Protein AF-A0A5D4NGW3-F1 (afdb_monomer)

Organism: NCBI:txid218284

Radius of gyration: 12.5 Å; Cα contacts (8 Å, |Δi|>4): 110; chains: 1; bounding box: 31×23×34 Å

InterPro domains:
  IPR002934 Polymerase, nucleotidyl transferase domain [PF01909] (34-79)
  IPR043519 Nucleotidyltransferase superfamily [SSF81301] (31-76)

Structure (mmCIF, N/CA/C/O backbone):
data_AF-A0A5D4NGW3-F1
#
_entry.id   AF-A0A5D4NGW3-F1
#
loop_
_atom_site.group_PDB
_atom_site.id
_atom_site.type_symbol
_atom_site.label_atom_id
_atom_site.label_alt_id
_atom_site.label_comp_id
_atom_site.label_asym_id
_atom_site.label_entity_id
_atom_site.label_seq_id
_atom_site.pdbx_PDB_ins_code
_atom_site.Cartn_x
_atom_site.Cartn_y
_atom_site.Cartn_z
_atom_site.occupancy
_atom_site.B_iso_or_equiv
_atom_site.auth_seq_id
_atom_site.auth_comp_id
_atom_site.auth_asym_id
_atom_site.auth_atom_id
_atom_site.pdbx_PDB_model_num
ATOM 1 N N . MET A 1 1 ? 5.507 13.829 0.911 1.00 39.97 1 MET A N 1
ATOM 2 C CA . MET A 1 1 ? 4.379 12.877 0.978 1.00 39.97 1 MET A CA 1
ATOM 3 C C . MET A 1 1 ? 3.069 13.656 0.860 1.00 39.97 1 MET A C 1
ATOM 5 O O . MET A 1 1 ? 2.823 14.507 1.706 1.00 39.97 1 MET A O 1
ATOM 9 N N . LYS A 1 2 ? 2.275 13.464 -0.202 1.00 28.66 2 LYS A N 1
ATOM 10 C CA . LYS A 1 2 ? 0.938 14.075 -0.328 1.00 28.66 2 LYS A CA 1
ATOM 11 C C . LYS A 1 2 ? -0.109 12.982 -0.098 1.00 28.66 2 LYS A C 1
ATOM 13 O O . LYS A 1 2 ? -0.282 12.133 -0.959 1.00 28.66 2 LYS A O 1
ATOM 18 N N . SER A 1 3 ? -0.769 12.982 1.059 1.00 38.84 3 SER A N 1
ATOM 19 C CA . SER A 1 3 ? -1.931 12.127 1.335 1.00 38.84 3 SER A CA 1
ATOM 20 C C . SER A 1 3 ? -3.212 12.925 1.082 1.00 38.84 3 SER A C 1
ATOM 22 O O . SER A 1 3 ? -3.397 13.983 1.682 1.00 38.84 3 SER A O 1
ATOM 24 N N . GLY A 1 4 ? -4.084 12.442 0.197 1.00 36.19 4 GLY A N 1
ATOM 25 C CA . GLY A 1 4 ? -5.434 12.973 -0.014 1.00 36.19 4 GLY A CA 1
ATOM 26 C C . GLY A 1 4 ? -6.465 11.944 0.447 1.00 36.19 4 GLY A C 1
ATOM 27 O O . GLY A 1 4 ? -6.359 10.782 0.071 1.00 36.19 4 GLY A O 1
ATOM 28 N N . VAL A 1 5 ? -7.423 12.354 1.282 1.00 42.09 5 VAL A N 1
ATOM 29 C CA . VAL A 1 5 ? -8.399 11.469 1.945 1.00 42.09 5 VAL A CA 1
ATOM 30 C C . VAL A 1 5 ? -9.791 11.716 1.357 1.00 42.09 5 VAL A C 1
ATOM 32 O O . VAL A 1 5 ? -10.323 12.810 1.513 1.00 42.09 5 VAL A O 1
ATOM 35 N N . TYR A 1 6 ? -10.395 10.708 0.720 1.00 35.84 6 TYR A N 1
ATOM 36 C CA . TYR A 1 6 ? -11.796 10.735 0.275 1.00 35.84 6 TYR A CA 1
ATOM 37 C C . TYR A 1 6 ? -12.464 9.386 0.568 1.00 35.84 6 TYR A C 1
ATOM 39 O O . TYR A 1 6 ? -12.192 8.420 -0.131 1.00 35.84 6 TYR A O 1
ATOM 47 N N . GLY A 1 7 ? -13.346 9.328 1.575 1.00 40.03 7 GLY A N 1
ATOM 48 C CA . GLY A 1 7 ? -14.364 8.272 1.780 1.00 40.03 7 GLY A CA 1
ATOM 49 C C . GLY A 1 7 ? -13.884 6.867 2.179 1.00 40.03 7 GLY A C 1
ATOM 50 O O . GLY A 1 7 ? -14.465 6.259 3.065 1.00 40.03 7 GLY A O 1
ATOM 51 N N . HIS A 1 8 ? -12.787 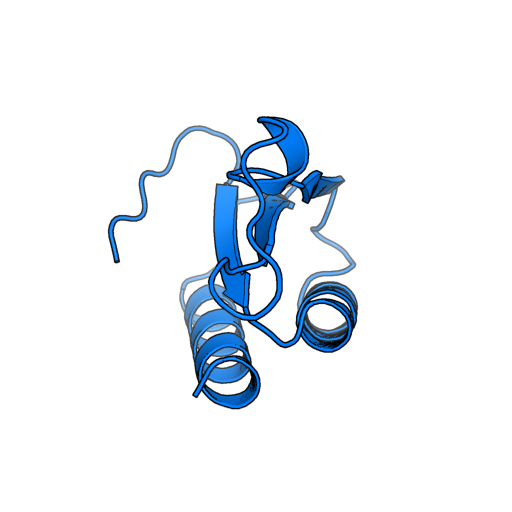6.396 1.605 1.00 44.09 8 HIS A N 1
ATOM 52 C CA . HIS A 1 8 ? -12.025 5.208 1.954 1.00 44.09 8 HIS A CA 1
ATOM 53 C C . HIS A 1 8 ? -10.570 5.670 2.052 1.00 44.09 8 HIS A C 1
ATOM 55 O O . HIS A 1 8 ? -10.109 6.461 1.225 1.00 44.09 8 HIS A O 1
ATOM 61 N N . THR A 1 9 ? -9.843 5.284 3.099 1.00 46.66 9 THR A N 1
ATOM 62 C CA . THR A 1 9 ? -8.465 5.775 3.243 1.00 46.66 9 THR A CA 1
ATOM 63 C C . THR A 1 9 ? -7.581 4.988 2.289 1.00 46.66 9 THR A C 1
ATOM 65 O O . THR A 1 9 ? -7.332 3.815 2.532 1.00 46.66 9 THR A O 1
ATOM 68 N N . ILE A 1 10 ? -7.140 5.629 1.203 1.00 51.03 10 ILE A N 1
ATOM 69 C CA . ILE A 1 10 ? -6.130 5.073 0.303 1.00 51.03 10 ILE A CA 1
ATOM 70 C C . ILE A 1 10 ? -4.760 5.465 0.845 1.00 51.03 10 ILE A C 1
ATOM 72 O O . ILE A 1 10 ? -4.345 6.621 0.729 1.00 51.03 10 ILE A O 1
ATOM 76 N N . THR A 1 11 ? -4.069 4.507 1.457 1.00 50.41 11 THR A N 1
ATOM 77 C CA . THR A 1 11 ? -2.685 4.702 1.901 1.00 50.41 11 THR A CA 1
ATOM 78 C C . THR A 1 11 ? -1.746 4.166 0.829 1.00 50.41 11 THR A C 1
ATOM 80 O O . THR A 1 11 ? -1.839 2.995 0.456 1.00 50.41 11 THR A O 1
ATOM 83 N N . TYR A 1 12 ? -0.869 5.040 0.331 1.00 50.88 12 TYR A N 1
ATOM 84 C CA . TYR A 1 12 ? 0.150 4.697 -0.655 1.00 50.88 12 TYR A CA 1
ATOM 85 C C . TYR A 1 12 ? 1.435 4.276 0.046 1.00 50.88 12 TYR A C 1
ATOM 87 O O . TYR A 1 12 ? 1.955 5.025 0.875 1.00 50.88 12 TYR A O 1
ATOM 95 N N . PHE A 1 13 ? 1.956 3.110 -0.321 1.00 52.00 13 PHE A N 1
ATOM 96 C CA . PHE A 1 13 ? 3.257 2.630 0.133 1.00 52.00 13 PHE A CA 1
ATOM 97 C C . PHE A 1 13 ? 4.166 2.427 -1.074 1.00 52.00 13 PHE A C 1
ATOM 99 O O . PHE A 1 13 ? 3.807 1.694 -1.990 1.00 52.00 13 PHE A O 1
ATOM 106 N N . TYR A 1 14 ? 5.333 3.066 -1.041 1.00 52.69 14 TYR A N 1
ATOM 107 C CA . TYR A 1 14 ? 6.406 2.931 -2.029 1.00 52.69 14 TYR A CA 1
ATOM 108 C C . TYR A 1 14 ? 7.495 2.033 -1.433 1.00 52.69 14 TYR A C 1
ATOM 110 O O . TYR A 1 14 ? 8.011 2.333 -0.362 1.00 52.69 14 TYR A O 1
ATOM 118 N N . SER A 1 15 ? 7.863 0.906 -2.034 1.00 53.38 15 SER A N 1
ATOM 119 C CA . SER A 1 15 ? 9.042 0.198 -1.511 1.00 53.38 15 SER A CA 1
ATOM 120 C C . SER A 1 15 ? 9.761 -0.651 -2.544 1.00 53.38 15 SER A C 1
ATOM 122 O O . SER A 1 15 ? 9.138 -1.280 -3.397 1.00 53.38 15 SER A O 1
ATOM 124 N N . ARG A 1 16 ? 11.077 -0.788 -2.353 1.00 57.31 16 ARG A N 1
ATOM 125 C CA . ARG A 1 16 ? 11.880 -1.904 -2.879 1.00 57.31 16 ARG A CA 1
ATOM 126 C C . ARG A 1 16 ? 11.642 -3.225 -2.115 1.00 57.31 16 ARG A C 1
ATOM 128 O O . ARG A 1 16 ? 12.237 -4.242 -2.454 1.00 57.31 16 ARG A O 1
ATOM 135 N N . GLY A 1 17 ? 10.782 -3.222 -1.087 1.00 59.34 17 GLY A N 1
ATOM 136 C CA . GLY A 1 17 ? 10.565 -4.297 -0.107 1.00 59.34 17 GLY A CA 1
ATOM 137 C C . GLY A 1 17 ? 9.120 -4.805 -0.021 1.00 59.34 17 GLY A C 1
ATOM 138 O O . GLY A 1 17 ? 8.655 -5.160 1.063 1.00 59.34 17 GLY A O 1
ATOM 139 N N . ALA A 1 18 ? 8.424 -4.862 -1.159 1.00 59.00 18 ALA A N 1
ATOM 140 C CA . ALA A 1 18 ? 7.010 -5.227 -1.306 1.00 59.00 18 ALA A CA 1
ATOM 141 C C . ALA A 1 18 ? 6.470 -6.343 -0.377 1.00 59.00 18 ALA A C 1
ATOM 143 O O . ALA A 1 18 ? 5.413 -6.138 0.225 1.00 59.00 18 ALA A O 1
ATOM 144 N N . PRO A 1 19 ? 7.156 -7.493 -0.186 1.00 62.12 19 PRO A N 1
ATOM 145 C CA . PRO A 1 19 ? 6.637 -8.566 0.668 1.00 62.12 19 PRO A CA 1
ATOM 146 C C . PRO A 1 19 ? 6.465 -8.158 2.137 1.00 62.12 19 PRO A C 1
ATOM 148 O O . PRO A 1 19 ? 5.538 -8.612 2.805 1.00 62.12 19 PRO A O 1
ATOM 151 N N . LYS A 1 20 ? 7.337 -7.279 2.644 1.00 65.56 20 LYS A N 1
ATOM 152 C CA . LYS A 1 20 ? 7.293 -6.824 4.039 1.00 65.56 20 LYS A CA 1
ATOM 153 C C . LYS A 1 20 ? 6.170 -5.815 4.273 1.00 65.56 20 LYS A C 1
ATOM 155 O O . LYS A 1 20 ? 5.583 -5.801 5.351 1.00 65.56 20 LYS A O 1
ATOM 160 N N . VAL A 1 21 ? 5.839 -5.007 3.261 1.00 69.12 21 VAL A N 1
ATOM 161 C CA . VAL A 1 21 ? 4.723 -4.048 3.326 1.00 69.12 21 VAL A CA 1
ATOM 162 C C . VAL A 1 21 ? 3.397 -4.791 3.473 1.00 69.12 21 VAL A C 1
ATOM 164 O O . VAL A 1 21 ? 2.602 -4.447 4.342 1.00 69.12 21 VAL A O 1
ATOM 167 N N . TYR A 1 22 ? 3.197 -5.851 2.683 1.00 70.25 22 TYR A N 1
ATOM 168 C CA . TYR A 1 22 ? 2.008 -6.699 2.777 1.00 70.25 22 TYR A CA 1
ATOM 169 C C . TYR A 1 22 ? 1.839 -7.303 4.177 1.00 70.25 22 TYR A C 1
ATOM 171 O O . TYR A 1 22 ? 0.801 -7.116 4.804 1.00 70.25 22 TYR A O 1
ATOM 179 N N . GLN A 1 23 ? 2.879 -7.970 4.692 1.00 71.62 23 GLN A N 1
ATOM 180 C CA . GLN A 1 23 ? 2.833 -8.597 6.020 1.00 71.62 23 GLN A CA 1
ATOM 181 C C . GLN A 1 23 ? 2.538 -7.593 7.133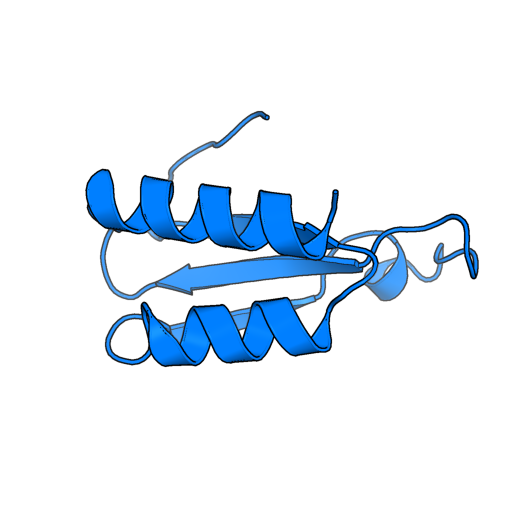 1.00 71.62 23 GLN A C 1
ATOM 183 O O . GLN A 1 23 ? 1.800 -7.894 8.066 1.00 71.62 23 GLN A O 1
ATOM 188 N N . SER A 1 24 ? 3.093 -6.391 7.022 1.00 76.50 24 SER A N 1
ATOM 189 C CA . SER A 1 24 ? 2.885 -5.338 8.011 1.00 76.50 24 SER A CA 1
ATOM 190 C C . SER A 1 24 ? 1.458 -4.795 7.982 1.00 76.50 24 SER A C 1
ATOM 192 O O . SER A 1 24 ? 0.875 -4.539 9.029 1.00 76.50 24 SER A O 1
ATOM 194 N N . LEU A 1 25 ? 0.869 -4.660 6.791 1.00 75.31 25 LEU A N 1
ATOM 195 C CA . LEU A 1 25 ? -0.525 -4.247 6.637 1.00 75.31 25 LEU A CA 1
ATOM 196 C C . LEU A 1 25 ? -1.504 -5.312 7.129 1.00 75.31 25 LEU A C 1
ATOM 198 O O . LEU A 1 25 ? -2.487 -4.964 7.781 1.00 75.31 25 LEU A O 1
ATOM 202 N N . GLU A 1 26 ? -1.231 -6.592 6.862 1.00 75.88 26 GLU A N 1
ATOM 203 C CA . GLU A 1 26 ? -2.010 -7.682 7.454 1.00 75.88 26 GLU A CA 1
ATOM 204 C C . GLU A 1 26 ? -1.887 -7.695 8.978 1.00 75.88 26 GLU A C 1
ATOM 206 O O . GLU A 1 26 ? -2.883 -7.871 9.664 1.00 75.88 26 GLU A O 1
ATOM 211 N N . HIS A 1 27 ? -0.703 -7.471 9.543 1.00 80.50 27 HIS A N 1
ATOM 212 C CA . HIS A 1 27 ? -0.549 -7.508 10.996 1.00 80.50 27 HIS A CA 1
ATOM 213 C C . HIS A 1 27 ? -1.228 -6.320 11.698 1.00 80.50 27 HIS A C 1
ATOM 215 O O . HIS A 1 27 ? -1.963 -6.507 12.665 1.00 80.50 27 HIS A O 1
ATOM 221 N N . GLU A 1 28 ? -1.009 -5.100 11.203 1.00 79.19 28 GLU A N 1
ATOM 222 C CA . GLU A 1 28 ? -1.435 -3.870 11.885 1.00 79.19 28 GLU A CA 1
ATOM 223 C C . GLU A 1 28 ? -2.872 -3.442 11.552 1.00 79.19 28 GLU A C 1
ATOM 225 O O . GLU A 1 28 ? -3.461 -2.647 12.283 1.00 79.19 28 GLU A O 1
ATOM 230 N N . ALA A 1 29 ? -3.438 -3.922 10.439 1.00 75.81 29 ALA A N 1
ATOM 231 C CA . ALA A 1 29 ? -4.738 -3.466 9.946 1.00 75.81 29 ALA A CA 1
ATOM 232 C C . ALA A 1 29 ? -5.608 -4.578 9.326 1.00 75.81 29 ALA A C 1
ATOM 234 O O . ALA A 1 29 ? -6.536 -4.258 8.578 1.00 75.81 29 ALA A O 1
ATOM 235 N N . ALA A 1 30 ? -5.358 -5.865 9.617 1.00 78.62 30 ALA A N 1
ATOM 236 C CA . ALA A 1 30 ? -6.113 -6.993 9.040 1.00 78.62 30 ALA A CA 1
ATOM 237 C C . ALA A 1 30 ? -7.635 -6.859 9.166 1.00 78.62 30 ALA A C 1
ATOM 239 O O . ALA A 1 30 ? -8.364 -7.170 8.228 1.00 78.62 30 ALA A O 1
ATOM 240 N N . ASP A 1 31 ? -8.133 -6.403 10.316 1.00 84.44 31 ASP A N 1
ATOM 241 C CA . ASP A 1 31 ? -9.569 -6.276 10.585 1.00 84.44 31 ASP A CA 1
ATOM 242 C C . ASP A 1 31 ? -10.236 -5.150 9.775 1.00 84.44 31 ASP A C 1
ATOM 244 O O . ASP A 1 31 ? -11.465 -5.103 9.642 1.00 84.44 31 ASP A O 1
ATOM 248 N N . LYS A 1 32 ? -9.421 -4.245 9.225 1.00 85.19 32 LYS A N 1
ATOM 249 C CA . LYS A 1 32 ? -9.844 -3.045 8.502 1.00 85.19 32 LYS A CA 1
ATOM 250 C C . LYS A 1 32 ? -9.495 -3.084 7.024 1.00 85.19 32 LYS A C 1
ATOM 252 O O . LYS A 1 32 ? -10.099 -2.312 6.284 1.00 85.19 32 LYS A O 1
ATOM 257 N N . LEU A 1 33 ? -8.547 -3.910 6.590 1.00 86.38 33 LEU A N 1
ATOM 258 C CA . LEU A 1 33 ? -8.111 -3.993 5.200 1.00 86.38 33 LEU A CA 1
ATOM 259 C C . LEU A 1 33 ? -9.183 -4.692 4.351 1.00 86.38 33 LEU A C 1
ATOM 261 O O . LEU A 1 33 ? -9.519 -5.849 4.575 1.00 86.38 33 LEU A O 1
ATOM 265 N N . GLU A 1 34 ? -9.721 -3.984 3.362 1.00 89.44 34 GLU A N 1
ATOM 266 C CA . GLU A 1 34 ? -10.731 -4.514 2.433 1.00 89.44 34 GLU A CA 1
ATOM 267 C C . GLU A 1 34 ? -10.149 -4.846 1.063 1.00 89.44 34 GLU A C 1
ATOM 269 O O . GLU A 1 34 ? -10.696 -5.667 0.330 1.00 89.44 34 GLU A O 1
ATOM 274 N N . GLY A 1 35 ? -9.029 -4.224 0.709 1.00 83.50 35 GLY A N 1
ATOM 275 C CA . GLY A 1 35 ? -8.335 -4.527 -0.528 1.00 83.50 35 GLY A CA 1
ATOM 276 C C . GLY A 1 35 ? -6.939 -3.939 -0.551 1.00 83.50 35 GLY A C 1
ATOM 277 O O . GLY A 1 35 ? -6.673 -2.897 0.046 1.00 83.50 35 GLY A O 1
ATOM 278 N N . LEU A 1 36 ? -6.056 -4.609 -1.280 1.00 83.56 36 LEU A N 1
ATOM 279 C CA . LEU A 1 36 ? -4.718 -4.132 -1.575 1.00 83.56 36 LEU A CA 1
ATOM 280 C C . LEU A 1 36 ? -4.484 -4.247 -3.077 1.00 83.56 36 LEU A C 1
ATOM 282 O O . LEU A 1 36 ? -4.641 -5.319 -3.659 1.00 83.56 36 LEU A O 1
ATOM 286 N N . TYR A 1 37 ? -4.108 -3.136 -3.693 1.00 84.81 37 TYR A N 1
ATOM 287 C CA . TYR A 1 37 ? -3.964 -3.019 -5.135 1.00 84.81 37 TYR A CA 1
ATOM 288 C C . TYR A 1 37 ? -2.546 -2.591 -5.483 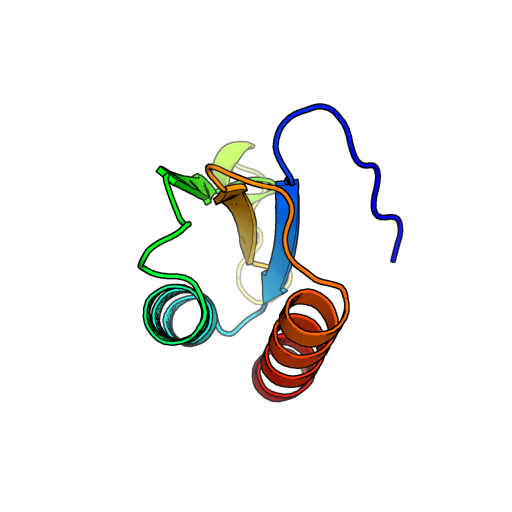1.00 84.81 37 TYR A C 1
ATOM 290 O O . TYR A 1 37 ? -1.954 -1.762 -4.790 1.00 84.81 37 TYR A O 1
ATOM 298 N N . LEU A 1 38 ? -2.022 -3.133 -6.580 1.00 84.44 38 LEU A N 1
ATOM 299 C CA . LEU A 1 38 ? -0.818 -2.608 -7.209 1.00 84.44 38 LEU A CA 1
ATOM 300 C C . LEU A 1 38 ? -1.162 -1.342 -7.992 1.00 84.44 38 LEU A C 1
ATOM 302 O O . LEU A 1 38 ? -2.237 -1.228 -8.584 1.00 84.44 38 LEU A O 1
ATOM 306 N N . HIS A 1 39 ? -0.231 -0.400 -8.003 1.00 84.56 39 HIS A N 1
ATOM 307 C CA . HIS A 1 39 ? -0.322 0.844 -8.750 1.00 84.56 39 HIS A CA 1
ATOM 308 C C . HIS A 1 39 ? 1.017 1.141 -9.449 1.00 84.56 39 HIS A C 1
ATOM 310 O O . HIS A 1 39 ? 1.979 0.375 -9.367 1.00 84.56 39 HIS A O 1
ATOM 316 N N . GLY A 1 40 ? 1.059 2.257 -10.170 1.00 85.44 40 GLY A N 1
ATOM 317 C CA . GLY A 1 40 ? 2.280 2.856 -10.667 1.00 85.44 40 GLY A CA 1
ATOM 318 C C . GLY A 1 40 ? 2.892 2.105 -11.833 1.00 85.44 40 GLY A C 1
ATOM 319 O O . GLY A 1 40 ? 2.192 1.536 -12.673 1.00 85.44 40 GLY A O 1
ATOM 320 N N . SER A 1 41 ? 4.221 2.149 -11.895 1.00 89.44 41 SER A N 1
ATOM 321 C CA . SER A 1 41 ? 4.997 1.709 -13.059 1.00 89.44 41 SER A CA 1
ATOM 322 C C . SER A 1 41 ? 4.746 0.249 -13.457 1.00 89.44 41 SER A C 1
ATOM 324 O O . SER A 1 41 ? 4.738 -0.052 -14.647 1.00 89.44 41 SER A O 1
ATOM 326 N N . ILE A 1 42 ? 4.457 -0.637 -12.496 1.00 88.62 42 ILE A N 1
ATOM 327 C CA . ILE A 1 42 ? 4.123 -2.048 -12.757 1.00 88.62 42 ILE A CA 1
ATOM 328 C C . ILE A 1 42 ? 2.823 -2.179 -13.549 1.00 88.62 42 ILE A C 1
ATOM 330 O O . ILE A 1 42 ? 2.766 -2.930 -14.517 1.00 88.62 42 ILE A O 1
ATOM 334 N N . VAL A 1 43 ? 1.779 -1.447 -13.159 1.00 91.62 43 VAL A N 1
ATOM 335 C CA . VAL A 1 43 ? 0.469 -1.526 -13.828 1.00 91.62 43 VAL A CA 1
ATOM 336 C C . VAL A 1 43 ? 0.498 -0.830 -15.190 1.00 91.62 43 VAL A C 1
ATOM 338 O O . VAL A 1 43 ? -0.269 -1.178 -16.082 1.00 91.62 43 VAL A O 1
ATOM 341 N N . LEU A 1 44 ? 1.392 0.144 -15.356 1.00 92.00 44 LEU A N 1
ATOM 342 C CA . LEU A 1 44 ? 1.548 0.923 -16.583 1.00 92.00 44 LEU A CA 1
ATOM 343 C C . LEU A 1 44 ? 2.528 0.305 -17.592 1.00 92.00 44 LEU A C 1
ATOM 345 O O . LEU A 1 44 ? 2.833 0.959 -18.585 1.00 92.00 44 LEU A O 1
ATOM 349 N N . ASP A 1 45 ? 3.044 -0.901 -17.332 1.00 91.12 45 ASP A N 1
ATOM 350 C CA . ASP A 1 45 ? 4.093 -1.547 -18.140 1.00 91.12 45 ASP A CA 1
ATOM 351 C C . ASP A 1 45 ? 5.325 -0.640 -18.366 1.00 91.12 45 ASP A C 1
ATOM 353 O O . ASP A 1 45 ? 5.991 -0.655 -19.397 1.00 91.12 45 ASP A O 1
ATOM 357 N N . ALA A 1 46 ? 5.617 0.201 -17.372 1.00 91.81 46 ALA A N 1
ATOM 358 C CA . ALA A 1 46 ? 6.710 1.172 -17.365 1.00 91.81 46 ALA A CA 1
ATOM 359 C C . ALA A 1 46 ? 7.722 0.881 -16.243 1.00 91.81 46 ALA A C 1
ATOM 361 O O . ALA A 1 46 ? 8.503 1.751 -15.852 1.00 91.81 46 ALA A O 1
ATOM 362 N N . TYR A 1 47 ? 7.673 -0.327 -15.677 1.00 90.25 47 TYR A N 1
ATOM 363 C CA . TYR A 1 47 ? 8.564 -0.760 -14.610 1.00 90.25 47 TYR A CA 1
ATOM 364 C C . TYR A 1 47 ? 9.983 -0.967 -15.142 1.00 90.25 47 TYR A C 1
ATOM 366 O O . TYR A 1 47 ? 10.217 -1.748 -16.064 1.00 90.25 47 TYR A O 1
ATOM 374 N N . VAL A 1 48 ? 10.949 -0.307 -14.509 1.00 90.81 48 VAL A N 1
ATOM 375 C CA . VAL A 1 48 ? 12.372 -0.499 -14.770 1.00 90.81 48 VAL A CA 1
ATOM 376 C C . VAL A 1 48 ? 12.980 -1.210 -13.575 1.00 90.81 48 VAL A C 1
ATOM 378 O O . VAL A 1 48 ? 13.013 -0.680 -12.463 1.00 90.81 48 VAL A O 1
ATOM 381 N N . LYS A 1 49 ? 13.487 -2.420 -13.811 1.00 85.81 49 LYS A N 1
ATOM 382 C 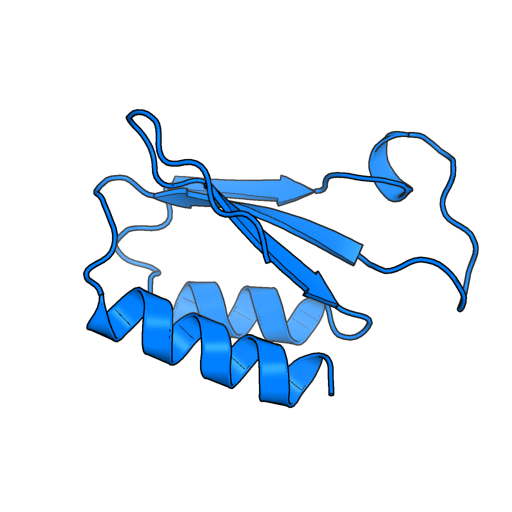CA . LYS A 1 49 ? 14.137 -3.227 -12.778 1.00 85.81 49 LYS A CA 1
ATOM 383 C C . LYS A 1 49 ? 15.223 -2.418 -12.056 1.00 85.81 49 LYS A C 1
ATOM 385 O O . LYS A 1 49 ? 15.993 -1.711 -12.697 1.00 85.81 49 LYS A O 1
ATOM 390 N N . ASP A 1 50 ? 15.258 -2.529 -10.729 1.00 83.31 50 ASP A N 1
ATOM 391 C CA . ASP A 1 50 ? 16.222 -1.882 -9.820 1.00 83.31 50 ASP A CA 1
ATOM 392 C C . ASP A 1 50 ? 16.166 -0.334 -9.770 1.00 83.31 50 ASP A C 1
ATOM 394 O O . ASP A 1 50 ? 16.818 0.285 -8.921 1.00 83.31 50 ASP A O 1
ATOM 398 N N . CYS A 1 51 ? 15.354 0.298 -10.625 1.00 84.75 51 CYS A N 1
ATOM 399 C CA . CYS A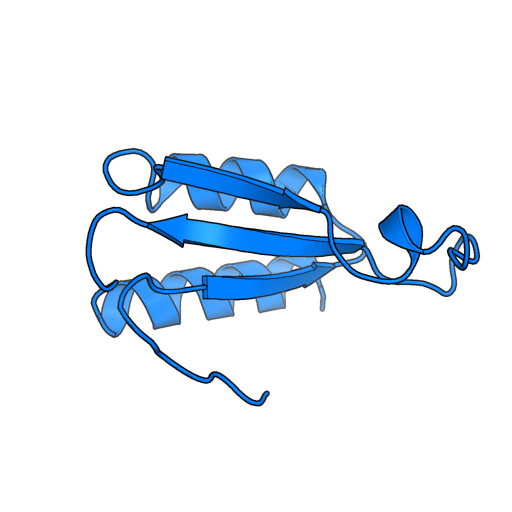 1 51 ? 15.142 1.747 -10.666 1.00 84.75 51 CYS A CA 1
ATO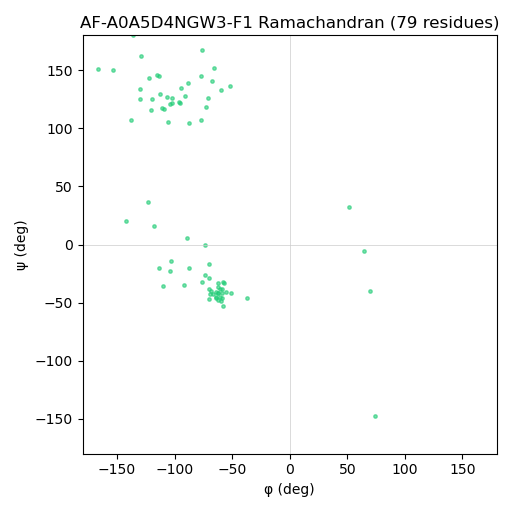M 400 C C . CYS A 1 51 ? 13.744 2.157 -10.195 1.00 84.75 51 CYS A C 1
ATOM 402 O O . CYS A 1 51 ? 13.601 3.204 -9.569 1.00 84.75 51 CYS A O 1
ATOM 404 N N . SER A 1 52 ? 12.728 1.354 -10.500 1.00 83.50 52 SER A N 1
ATOM 405 C CA . SER A 1 52 ? 11.341 1.609 -10.128 1.00 83.50 52 SER A CA 1
ATOM 406 C C . SER A 1 52 ? 11.012 1.031 -8.753 1.00 83.50 52 SER A C 1
ATOM 408 O O . SER A 1 52 ? 11.388 -0.100 -8.435 1.00 83.50 52 SER A O 1
ATOM 410 N N . ASP A 1 53 ? 10.253 1.794 -7.970 1.00 82.94 53 ASP A N 1
ATOM 411 C CA . ASP A 1 53 ? 9.615 1.309 -6.748 1.00 82.94 53 ASP A CA 1
ATOM 412 C C . ASP A 1 53 ? 8.380 0.452 -7.064 1.00 82.94 53 ASP A C 1
ATOM 414 O O . ASP A 1 53 ? 7.883 0.413 -8.196 1.00 82.94 53 ASP A O 1
ATOM 418 N N . ILE A 1 54 ? 7.892 -0.251 -6.041 1.00 80.94 54 ILE A N 1
ATOM 419 C CA . ILE A 1 54 ? 6.620 -0.969 -6.079 1.00 80.94 54 ILE A CA 1
ATOM 420 C C . ILE A 1 54 ? 5.598 -0.166 -5.282 1.00 80.94 54 ILE A C 1
ATOM 422 O O . ILE A 1 54 ? 5.780 0.049 -4.079 1.00 80.94 54 ILE A O 1
ATOM 426 N N . ASP A 1 55 ? 4.522 0.227 -5.962 1.00 81.88 55 ASP A N 1
ATOM 427 C CA . ASP A 1 55 ? 3.477 1.083 -5.412 1.00 81.88 55 ASP A CA 1
ATOM 428 C C . ASP A 1 55 ? 2.255 0.254 -5.025 1.00 81.88 55 ASP A C 1
ATOM 430 O O . ASP A 1 55 ? 1.684 -0.469 -5.847 1.00 81.88 55 ASP A O 1
ATOM 434 N N . PHE A 1 56 ? 1.821 0.404 -3.777 1.00 80.12 56 PHE A N 1
ATOM 435 C CA . PHE A 1 56 ? 0.600 -0.210 -3.266 1.00 80.12 56 PHE A CA 1
ATOM 436 C C . PHE A 1 56 ? -0.431 0.842 -2.889 1.00 80.12 56 PHE A C 1
ATOM 438 O O . PHE A 1 56 ? -0.082 1.891 -2.352 1.00 80.12 56 PHE A O 1
ATOM 445 N N . ALA A 1 57 ? -1.701 0.512 -3.096 1.00 82.81 57 ALA A N 1
ATOM 446 C CA . ALA A 1 57 ? -2.850 1.236 -2.580 1.00 82.81 57 ALA A CA 1
ATOM 447 C C . ALA A 1 57 ? -3.682 0.295 -1.699 1.00 82.81 57 ALA A C 1
ATOM 449 O O . ALA A 1 57 ? -4.225 -0.699 -2.183 1.00 82.81 57 ALA A O 1
ATOM 450 N N . ALA A 1 58 ? -3.779 0.603 -0.406 1.00 83.44 58 ALA A N 1
ATOM 451 C CA . ALA A 1 58 ? -4.638 -0.123 0.527 1.00 83.44 58 ALA A CA 1
ATOM 452 C C . ALA A 1 58 ? -5.996 0.575 0.653 1.00 83.44 58 ALA A C 1
ATOM 454 O O . ALA A 1 58 ? -6.036 1.790 0.812 1.00 83.44 58 ALA A O 1
ATOM 455 N N . VAL A 1 59 ? -7.088 -0.184 0.611 1.00 84.81 59 VAL A N 1
ATOM 456 C CA . VAL A 1 59 ? -8.448 0.282 0.902 1.00 84.81 59 VAL A CA 1
ATOM 457 C C . VAL A 1 59 ? -8.854 -0.268 2.258 1.00 84.81 59 VAL A C 1
ATOM 459 O O . VAL A 1 59 ? -8.788 -1.477 2.479 1.00 84.81 59 VAL A O 1
ATOM 462 N N . THR A 1 60 ? -9.287 0.612 3.159 1.00 85.06 60 THR A N 1
ATOM 463 C CA . THR A 1 60 ? -9.756 0.227 4.491 1.00 85.06 60 THR A CA 1
ATOM 464 C C . THR A 1 60 ? -11.245 0.507 4.674 1.00 85.06 60 THR A C 1
ATOM 466 O O . THR A 1 60 ? -11.759 1.519 4.189 1.00 85.06 60 THR A O 1
ATOM 469 N N . ARG A 1 61 ? -11.925 -0.363 5.432 1.00 83.88 61 ARG A N 1
ATOM 470 C CA . ARG A 1 61 ? -13.356 -0.259 5.768 1.00 83.88 61 ARG A CA 1
ATOM 471 C C . ARG A 1 61 ? -13.704 1.067 6.426 1.00 83.88 61 ARG A C 1
ATOM 473 O O . ARG A 1 61 ? -14.744 1.657 6.164 1.00 83.88 61 ARG A O 1
ATOM 480 N N . ASN A 1 62 ? -12.821 1.516 7.311 1.00 83.25 62 ASN A N 1
ATOM 481 C CA . ASN A 1 62 ? -12.948 2.754 8.062 1.00 83.25 62 ASN A CA 1
ATOM 482 C C . ASN A 1 62 ? -11.671 3.574 7.921 1.00 83.25 62 ASN A C 1
ATOM 484 O O . ASN A 1 62 ? -10.606 3.047 7.587 1.00 83.25 62 ASN A O 1
ATOM 488 N N . ARG A 1 63 ? -11.762 4.868 8.231 1.00 81.56 63 ARG A N 1
ATOM 489 C CA . ARG A 1 63 ? -10.577 5.716 8.354 1.00 81.56 63 ARG A CA 1
ATOM 490 C C . ARG A 1 63 ? -9.655 5.175 9.450 1.00 81.56 63 ARG A C 1
ATOM 492 O O . ARG A 1 63 ? -10.118 4.885 10.551 1.00 81.56 63 ARG A O 1
ATOM 499 N N . LEU A 1 64 ? -8.365 5.082 9.137 1.00 82.31 64 LEU A N 1
ATOM 500 C CA . LEU A 1 64 ? -7.338 4.742 10.117 1.00 82.31 64 LEU A CA 1
ATOM 501 C C . LEU A 1 64 ? -7.189 5.868 11.142 1.00 82.31 64 LEU A C 1
ATOM 503 O O . LEU A 1 64 ? -7.230 7.053 10.796 1.00 82.31 64 LEU A O 1
ATOM 507 N N . ALA A 1 65 ? -6.999 5.499 12.403 1.00 85.94 65 ALA A N 1
ATOM 508 C CA . ALA A 1 65 ? -6.625 6.444 13.439 1.00 85.94 65 ALA A CA 1
ATOM 509 C C . ALA A 1 65 ? -5.217 6.997 13.168 1.00 85.94 65 ALA A C 1
ATOM 511 O O . ALA A 1 65 ? -4.362 6.322 12.597 1.00 85.94 65 ALA A O 1
ATOM 512 N N . GLU A 1 66 ? -4.940 8.218 13.630 1.00 83.88 66 GLU A N 1
ATOM 513 C CA . GLU A 1 66 ? -3.630 8.860 13.429 1.00 83.88 66 GLU A CA 1
ATOM 514 C C . GLU A 1 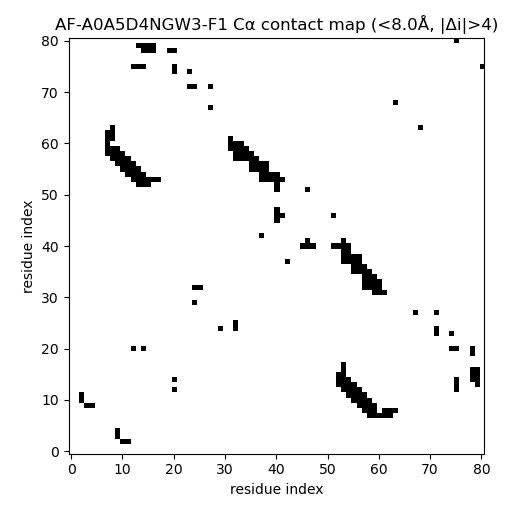66 ? -2.468 8.021 13.994 1.00 83.88 66 GLU A C 1
ATOM 516 O O . GLU A 1 66 ? -1.391 7.981 13.404 1.00 83.88 66 GLU A O 1
ATOM 521 N N . ALA A 1 67 ? -2.693 7.291 15.093 1.00 85.44 67 ALA A N 1
ATOM 522 C CA . ALA A 1 67 ? -1.707 6.366 15.653 1.00 85.44 67 ALA A CA 1
ATOM 523 C C . ALA A 1 67 ? -1.380 5.205 14.696 1.00 85.44 67 ALA A C 1
ATOM 525 O O . ALA A 1 67 ? -0.215 4.859 14.535 1.00 85.44 67 ALA A O 1
ATOM 526 N N . GLU A 1 68 ? -2.387 4.654 14.018 1.00 82.75 68 GLU A N 1
ATOM 527 C CA . GLU A 1 68 ? -2.225 3.567 13.044 1.00 82.75 68 GLU A CA 1
ATOM 528 C C . GLU A 1 68 ? -1.492 4.069 11.799 1.00 82.75 68 GLU A C 1
ATOM 530 O O . GLU A 1 68 ? -0.558 3.432 11.323 1.00 82.75 68 GLU A O 1
ATOM 535 N N . ILE A 1 69 ? -1.843 5.268 11.322 1.00 81.94 69 ILE A N 1
ATOM 536 C CA . ILE A 1 69 ? -1.128 5.937 10.227 1.00 81.94 69 ILE A CA 1
ATOM 537 C C . ILE A 1 69 ? 0.346 6.142 10.597 1.00 81.94 69 ILE A C 1
ATOM 539 O O . ILE A 1 69 ? 1.228 5.941 9.761 1.00 81.94 69 ILE A O 1
ATOM 543 N N . HIS A 1 70 ? 0.632 6.537 11.839 1.00 84.19 70 HIS A N 1
ATOM 544 C CA . HIS A 1 70 ? 2.000 6.728 12.316 1.00 84.19 70 HIS A CA 1
ATOM 545 C C . HIS A 1 70 ? 2.784 5.416 12.394 1.00 84.19 70 HIS A C 1
ATOM 547 O O . HIS A 1 70 ? 3.936 5.375 11.965 1.00 84.19 70 HIS A O 1
ATOM 553 N N . THR A 1 71 ? 2.167 4.338 12.883 1.00 83.81 71 THR A N 1
ATOM 554 C CA . THR A 1 71 ? 2.771 2.997 12.882 1.00 83.81 71 THR A CA 1
ATOM 555 C C . THR A 1 71 ? 3.098 2.545 11.461 1.00 83.81 71 THR A C 1
A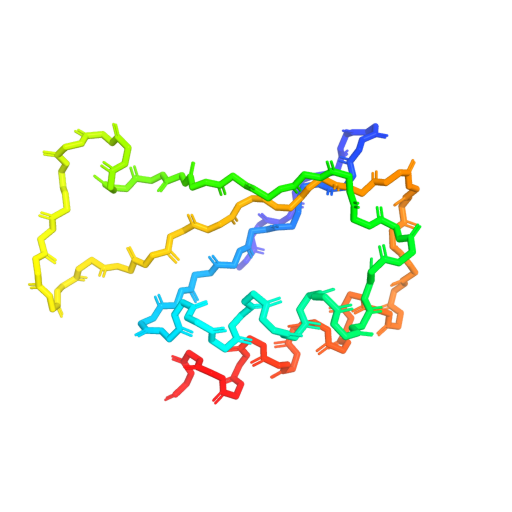TOM 557 O O . THR A 1 71 ? 4.234 2.172 11.180 1.00 83.81 71 THR A O 1
ATOM 560 N N . LEU A 1 72 ? 2.149 2.674 10.531 1.00 79.88 72 LEU A N 1
ATOM 561 C CA . LEU A 1 72 ? 2.347 2.296 9.131 1.00 79.88 72 LEU A CA 1
ATOM 562 C C . LEU A 1 72 ? 3.447 3.121 8.446 1.00 79.88 72 LEU A C 1
ATOM 564 O O . LEU A 1 72 ? 4.210 2.577 7.649 1.00 79.88 72 LEU A O 1
ATOM 568 N N . LYS A 1 73 ? 3.571 4.414 8.775 1.00 80.56 73 LYS A N 1
ATOM 569 C CA . LYS A 1 73 ? 4.680 5.258 8.300 1.00 80.56 73 LYS A CA 1
ATOM 570 C C . LYS A 1 73 ? 6.034 4.760 8.788 1.00 80.56 73 LYS A C 1
ATOM 572 O O . LYS A 1 73 ? 6.938 4.634 7.973 1.00 80.56 73 LYS A O 1
ATOM 577 N N . LYS A 1 74 ? 6.164 4.450 10.080 1.00 83.75 74 LYS A N 1
ATOM 578 C CA . LYS A 1 74 ? 7.419 3.921 10.636 1.00 83.75 74 LYS A CA 1
ATOM 579 C C . LYS A 1 74 ? 7.830 2.624 9.957 1.00 83.75 74 LYS A C 1
ATOM 581 O O . LYS A 1 74 ? 8.971 2.486 9.544 1.00 83.75 74 LYS A O 1
ATOM 586 N N . ILE A 1 75 ? 6.883 1.705 9.784 1.00 80.44 75 ILE A N 1
ATOM 587 C CA . ILE A 1 75 ? 7.155 0.427 9.125 1.00 80.44 75 ILE A CA 1
ATOM 588 C C . ILE A 1 75 ? 7.594 0.643 7.670 1.00 80.44 75 ILE A C 1
ATOM 590 O O . ILE A 1 75 ? 8.536 0.016 7.195 1.00 80.44 75 ILE A O 1
ATOM 594 N N . HIS A 1 76 ? 6.946 1.564 6.956 1.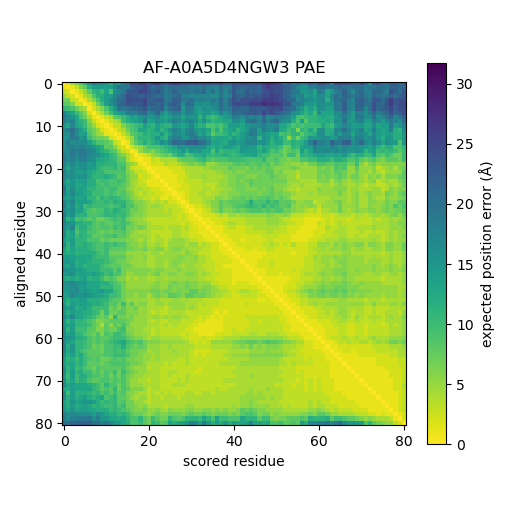00 76.69 76 HIS A N 1
ATOM 595 C CA . HIS A 1 76 ? 7.371 1.943 5.612 1.00 76.69 76 HIS A CA 1
ATOM 596 C C . HIS A 1 76 ? 8.794 2.518 5.590 1.00 76.69 76 HIS A C 1
ATOM 598 O O . HIS A 1 76 ? 9.584 2.108 4.746 1.00 76.69 76 HIS A O 1
ATOM 604 N N . GLU A 1 77 ? 9.137 3.410 6.521 1.00 80.31 77 GLU A N 1
ATOM 605 C CA . GLU A 1 77 ? 10.492 3.961 6.662 1.00 80.31 77 GLU A CA 1
ATOM 606 C C . GLU A 1 77 ? 11.533 2.866 6.962 1.00 80.31 77 GLU A C 1
ATOM 608 O O . GLU A 1 77 ? 12.620 2.901 6.399 1.00 80.31 77 GLU A O 1
ATOM 613 N N . GLU A 1 78 ? 11.198 1.858 7.773 1.00 80.00 78 GLU A N 1
ATOM 614 C CA . GLU A 1 78 ? 12.080 0.716 8.073 1.00 80.00 78 GLU A CA 1
ATOM 615 C C . GLU A 1 78 ? 12.288 -0.236 6.883 1.00 80.00 78 GLU A C 1
ATOM 617 O O . GLU A 1 78 ? 13.308 -0.921 6.801 1.00 80.00 78 GLU A O 1
ATOM 622 N N . ILE A 1 79 ? 11.308 -0.333 5.979 1.00 72.44 79 ILE A N 1
ATOM 623 C CA . ILE A 1 79 ? 11.353 -1.237 4.818 1.00 72.44 79 ILE A CA 1
ATOM 624 C C . ILE A 1 79 ? 11.947 -0.550 3.581 1.00 72.44 79 ILE A C 1
ATOM 626 O O . ILE A 1 79 ? 12.561 -1.225 2.750 1.00 72.44 79 ILE A O 1
ATOM 630 N N . ALA A 1 80 ? 11.695 0.749 3.415 1.00 66.56 80 ALA A N 1
ATOM 631 C CA . ALA A 1 80 ? 12.068 1.524 2.234 1.00 66.56 80 ALA A CA 1
ATOM 632 C C . ALA A 1 80 ? 13.304 2.421 2.436 1.00 66.56 80 ALA A C 1
ATOM 634 O O . ALA A 1 80 ? 13.837 2.908 1.437 1.00 66.56 80 ALA A O 1
ATOM 635 N N . GLY A 1 81 ? 13.733 2.646 3.684 1.00 59.06 81 GLY A N 1
ATOM 636 C CA . GLY A 1 81 ? 15.015 3.277 4.028 1.00 59.06 81 GLY A CA 1
ATOM 637 C C . GLY A 1 81 ? 16.199 2.337 3.852 1.00 59.06 81 GLY A C 1
ATOM 638 O O . GLY A 1 81 ? 17.280 2.854 3.491 1.00 59.06 81 GLY A O 1
#

Foldseek 3Di:
DDADDDPWGWDKFWAPQVVQLVVQCCVLPVVFWPDKDWDDCVVVVNDDPPPGTTIITTTTPDDDDPVSVVSSVVSSVVGHD

pLDDT: mean 73.76, std 16.25, range [28.66, 92.0]

Mean predicted aligned error: 7.64 Å

Secondary structure (DSSP, 8-state):
-----BSB-EEEEEES-HHHHHHHHHHHHTTTEEEEEEEGGGTTT---TTTS-EEEEEEESSPPPHHHHHHHHHHHHHHH-

Solvent-accessible surface area (backbone atoms only — not comparable to full-atom values): 4878 Å² total; per-residue (Å²): 137,89,86,72,83,67,103,42,38,58,52,76,45,69,22,88,37,60,73,58,56,53,55,49,46,49,71,77,35,49,94,37,57,74,44,77,41,81,38,60,38,66,75,66,78,60,59,44,89,96,73,51,62,45,34,37,39,35,36,26,78,54,75,74,52,71,69,55,53,50,51,54,49,52,53,44,50,72,57,52,108

Nearest PDB structures (foldseek):
  8tge-assembly1_Z-2  TM=5.182E-01  e=1.593E+00  Methanosarcina mazei Go1
  3ta1-assembly1_C  TM=4.430E-01  e=5.461E+00  Archaeoglobus fulgidus DSM 4304
  3fit-assembly1_A-2  TM=3.020E-01  e=9.174E+00  Homo sapiens
  2fhi-assembly1_A-2  TM=2.952E-01  e=9.174E+00  Homo sapiens

Sequence (81 aa):
MKSGVYGHTITYFYSRGAPKVYQSLEHEAADKLEGLYLHGSIVLDAYVKDCSDIDFAAVTRNRLAEAEIHTLKKIHEEIAG